Protein AF-A0AA35SK92-F1 (afdb_monomer_lite)

Radius of gyration: 24.0 Å; chains: 1; bounding box: 38×51×82 Å

Secondary structure (DSSP, 8-state):
-HHHHHHHHHHHHHTT-----EEEEEEEEE-SSPPPPPPPPP----PPSSSPPTT-----PPPHHHHHTT--HHHHHHTS--S-EEEEEE-TTS-EEEEEEEEEEEEEETTTEEEEEEEEE---------PPPPPS---PPPPP-

Sequence (145 aa):
MPSHLHEALIKRTQGERLAGHISRDSTAIEGRERPTPKAPQPAKPKRRRGRPRKGEERPTEPRRLERQRNMTLPEMLADLPYACDIGVKRDAKGYQTSWSGYKLHIDAADGAIPVSCLLTLGVAARQPSRHPAGDPDGGASPQPV

Foldseek 3Di:
DVVVVVVVVCCVPPVPPDFPDKDKDKDDDFDPDDADDDDDDPDDDDDDPDDDDVVDDDPDDDDPVRVVVPDDPVVVLVPFAATWHKAWDADPVRDIDIHTGWMWMWIATPPRHTDDIDIGYRDHPPPPPPDPPDDPDPDDDDDDD

Organism: Geodia barretti (NCBI:txid519541)

Structure (mmCIF, N/CA/C/O backbone):
data_AF-A0AA35SK92-F1
#
_entry.id   AF-A0AA35SK92-F1
#
loop_
_atom_site.group_PDB
_atom_site.id
_atom_site.type_symbol
_atom_site.label_atom_id
_atom_site.label_alt_id
_atom_site.label_comp_id
_atom_site.label_asym_id
_atom_site.label_entity_id
_atom_site.label_seq_id
_atom_site.pdbx_PDB_ins_code
_atom_site.Cartn_x
_atom_site.Cartn_y
_atom_site.Cartn_z
_atom_site.occupancy
_atom_site.B_iso_or_equiv
_atom_site.auth_seq_id
_atom_site.auth_comp_id
_atom_site.auth_asym_id
_atom_site.auth_atom_id
_atom_site.pdbx_PDB_model_num
ATOM 1 N N . MET A 1 1 ? -3.618 -6.233 -30.122 1.00 70.38 1 MET A N 1
ATOM 2 C CA . MET A 1 1 ? -2.363 -5.969 -30.866 1.00 70.38 1 MET A CA 1
ATOM 3 C C . MET A 1 1 ? -1.348 -5.154 -30.055 1.00 70.38 1 MET A C 1
ATOM 5 O O . MET A 1 1 ? -0.218 -5.615 -29.978 1.00 70.38 1 MET A O 1
ATOM 9 N N . PRO A 1 2 ? -1.696 -4.037 -29.378 1.00 85.44 2 PRO A N 1
ATOM 10 C CA . PRO A 1 2 ? -0.722 -3.290 -28.560 1.00 85.44 2 PRO A CA 1
ATOM 11 C C . PRO A 1 2 ? -0.198 -4.063 -27.337 1.00 85.44 2 PRO A C 1
ATOM 13 O O . PRO A 1 2 ? 0.985 -3.995 -27.019 1.00 85.44 2 PRO A O 1
ATOM 16 N N . SER A 1 3 ? -1.063 -4.848 -26.688 1.00 87.12 3 SER A N 1
ATOM 17 C CA . SER A 1 3 ? -0.732 -5.656 -25.506 1.00 87.12 3 SER A CA 1
ATOM 18 C C . SER A 1 3 ? 0.339 -6.719 -25.777 1.00 87.12 3 SER A C 1
ATOM 20 O O . SER A 1 3 ? 1.294 -6.827 -25.017 1.00 87.12 3 SER A O 1
ATOM 22 N N . HIS A 1 4 ? 0.235 -7.459 -26.886 1.00 91.94 4 HIS A N 1
ATOM 23 C CA . HIS A 1 4 ? 1.211 -8.499 -27.239 1.00 91.94 4 HIS A CA 1
ATOM 24 C C . HIS A 1 4 ? 2.583 -7.920 -27.615 1.00 91.94 4 HIS A C 1
ATOM 26 O O . HIS A 1 4 ? 3.608 -8.509 -27.286 1.00 91.94 4 HIS A O 1
ATOM 32 N N . LEU A 1 5 ? 2.620 -6.755 -28.277 1.00 94.19 5 LEU A N 1
ATOM 33 C CA . LEU A 1 5 ? 3.878 -6.071 -28.594 1.00 94.19 5 LEU A CA 1
ATOM 34 C C . LEU A 1 5 ? 4.564 -5.561 -27.322 1.00 94.19 5 LEU A C 1
ATOM 36 O O . LEU A 1 5 ? 5.773 -5.719 -27.174 1.00 94.19 5 LEU A O 1
ATOM 40 N N . HIS A 1 6 ? 3.789 -4.998 -26.392 1.00 91.50 6 HIS A N 1
ATOM 41 C CA . HIS A 1 6 ? 4.285 -4.584 -25.082 1.00 91.50 6 HIS A CA 1
ATOM 42 C C . HIS A 1 6 ? 4.870 -5.766 -24.297 1.00 91.50 6 HIS A C 1
ATOM 44 O O . HIS A 1 6 ? 6.000 -5.689 -23.821 1.00 91.50 6 HIS A O 1
ATOM 50 N N . GLU A 1 7 ? 4.147 -6.886 -24.232 1.00 92.81 7 GLU A N 1
ATOM 51 C CA . GLU A 1 7 ? 4.614 -8.103 -23.568 1.00 92.81 7 GLU A CA 1
ATOM 52 C C . GLU A 1 7 ? 5.904 -8.648 -24.201 1.00 92.81 7 GLU A C 1
ATOM 54 O O . GLU A 1 7 ? 6.862 -8.953 -23.489 1.00 92.81 7 GLU A O 1
ATOM 59 N N . ALA A 1 8 ? 5.966 -8.732 -25.535 1.00 94.62 8 ALA A N 1
ATOM 60 C CA . ALA A 1 8 ? 7.155 -9.190 -26.250 1.00 94.62 8 ALA A CA 1
ATOM 61 C C . ALA A 1 8 ? 8.365 -8.275 -26.003 1.00 94.62 8 ALA A C 1
ATOM 63 O O . ALA A 1 8 ? 9.482 -8.759 -25.815 1.00 94.62 8 ALA A O 1
ATOM 64 N N . LEU A 1 9 ? 8.149 -6.957 -25.960 1.00 92.81 9 LEU A N 1
ATOM 65 C CA . LEU A 1 9 ? 9.192 -5.976 -25.671 1.00 92.81 9 LEU A CA 1
ATOM 66 C C . LEU A 1 9 ? 9.702 -6.101 -24.231 1.00 92.81 9 LEU A C 1
ATOM 68 O O . LEU A 1 9 ? 10.917 -6.084 -24.021 1.00 92.81 9 LEU A O 1
ATOM 72 N N . ILE A 1 10 ? 8.810 -6.286 -23.253 1.00 90.88 10 ILE A N 1
ATOM 73 C CA . ILE A 1 10 ? 9.202 -6.544 -21.861 1.00 90.88 10 ILE A CA 1
ATOM 74 C C . ILE A 1 10 ? 10.012 -7.835 -21.777 1.00 90.88 10 ILE A C 1
ATOM 76 O O . ILE A 1 10 ? 11.125 -7.809 -21.262 1.00 90.88 10 ILE A O 1
ATOM 80 N N . LYS A 1 11 ? 9.512 -8.946 -22.329 1.00 92.69 11 LYS A N 1
ATOM 81 C CA . LYS A 1 11 ? 10.215 -10.239 -22.298 1.00 92.69 11 LYS A CA 1
ATOM 82 C C . LYS A 1 11 ? 11.608 -10.142 -22.918 1.00 92.69 11 LYS A C 1
ATOM 84 O O . LYS A 1 11 ? 12.571 -10.613 -22.322 1.00 92.69 11 LYS A O 1
ATOM 89 N N . ARG A 1 12 ? 11.732 -9.477 -24.072 1.00 94.06 12 ARG A N 1
ATOM 90 C CA . ARG A 1 12 ? 13.012 -9.297 -24.771 1.00 94.06 12 ARG A CA 1
ATOM 91 C C . ARG A 1 12 ? 14.003 -8.421 -24.003 1.00 94.06 12 ARG A C 1
ATOM 93 O O . ARG A 1 12 ? 15.197 -8.673 -24.077 1.00 94.06 12 ARG A O 1
ATOM 100 N N . THR A 1 13 ? 13.535 -7.366 -23.336 1.00 90.69 13 THR A N 1
ATOM 101 C CA . THR A 1 13 ? 14.425 -6.363 -22.716 1.00 90.69 13 THR A CA 1
ATOM 102 C C . THR A 1 13 ? 14.677 -6.593 -21.230 1.00 90.69 13 THR A C 1
ATOM 104 O O . THR A 1 13 ? 15.711 -6.165 -20.725 1.00 90.69 13 THR A O 1
ATOM 107 N N . GLN A 1 14 ? 13.755 -7.257 -20.531 1.00 90.50 14 GLN A N 1
ATOM 108 C CA . GLN A 1 14 ? 13.804 -7.465 -19.081 1.00 90.50 14 GLN A CA 1
ATOM 109 C C . GLN A 1 14 ? 13.948 -8.939 -18.680 1.00 90.50 14 GLN A C 1
ATOM 111 O O . GLN A 1 14 ? 14.227 -9.204 -17.519 1.00 90.50 14 GLN A O 1
ATOM 116 N N . GLY A 1 15 ? 13.778 -9.900 -19.599 1.00 89.50 15 GLY A N 1
ATOM 117 C CA . GLY A 1 15 ? 13.728 -11.330 -19.263 1.00 89.50 15 GLY A CA 1
ATOM 118 C C . GLY A 1 15 ? 14.979 -11.879 -18.567 1.00 89.50 15 GLY A C 1
ATOM 119 O O . GLY A 1 15 ? 14.854 -12.686 -17.653 1.00 89.50 15 GLY A O 1
ATOM 120 N N . GLU A 1 16 ? 16.169 -11.416 -18.956 1.00 91.94 16 GLU A N 1
ATOM 121 C CA . GLU A 1 16 ? 17.449 -11.812 -18.337 1.00 91.94 16 GLU A CA 1
ATOM 122 C C . GLU A 1 16 ? 17.981 -10.773 -17.339 1.00 91.94 16 GLU A C 1
ATOM 124 O O . GLU A 1 16 ? 19.012 -10.975 -16.696 1.00 91.94 16 GLU A O 1
ATOM 129 N N . ARG A 1 17 ? 17.298 -9.632 -17.209 1.00 89.56 17 ARG A N 1
ATOM 130 C CA . ARG A 1 17 ? 17.759 -8.527 -16.375 1.00 89.56 17 ARG A CA 1
ATOM 131 C C . ARG A 1 17 ? 17.266 -8.715 -14.947 1.00 89.56 17 ARG A C 1
ATOM 133 O O . ARG A 1 17 ? 16.070 -8.810 -14.691 1.00 89.56 17 ARG A O 1
ATOM 140 N N . LEU A 1 18 ? 18.195 -8.684 -13.999 1.00 90.75 18 LEU A N 1
ATOM 141 C CA . LEU A 1 18 ? 17.856 -8.645 -12.583 1.00 90.75 18 LEU A CA 1
ATOM 142 C C . LEU A 1 18 ? 17.353 -7.245 -12.196 1.00 90.75 18 LEU A C 1
ATOM 144 O O . LEU A 1 18 ? 18.009 -6.246 -12.498 1.00 90.75 18 LEU A O 1
ATOM 148 N N . ALA A 1 19 ? 16.222 -7.182 -11.491 1.00 88.88 19 ALA A N 1
ATOM 149 C CA . ALA A 1 19 ? 15.798 -5.976 -10.786 1.00 88.88 19 ALA A CA 1
ATOM 150 C C . ALA A 1 19 ? 16.599 -5.858 -9.481 1.00 88.88 19 ALA A C 1
ATOM 152 O O . ALA A 1 19 ? 16.419 -6.656 -8.561 1.00 88.88 19 ALA A O 1
ATOM 153 N N . GLY A 1 20 ? 17.509 -4.889 -9.417 1.00 92.00 20 GLY A N 1
ATOM 154 C CA . GLY A 1 20 ? 18.364 -4.636 -8.260 1.00 92.00 20 GLY A CA 1
ATOM 155 C C . GLY A 1 20 ? 17.666 -3.830 -7.167 1.00 92.00 20 GLY A C 1
ATOM 156 O O . GLY A 1 20 ? 17.940 -4.043 -5.987 1.00 92.00 20 GLY A O 1
ATOM 157 N N . HIS A 1 21 ? 16.739 -2.941 -7.539 1.00 94.19 21 HIS A N 1
ATOM 158 C CA . HIS A 1 21 ? 16.026 -2.091 -6.585 1.00 94.19 21 HIS A CA 1
ATOM 159 C C . HIS A 1 21 ? 14.525 -2.061 -6.840 1.00 94.19 21 HIS A C 1
ATOM 161 O O . HIS A 1 21 ? 14.065 -2.053 -7.980 1.00 94.19 21 HIS A O 1
ATOM 167 N N . ILE A 1 22 ? 13.773 -1.969 -5.742 1.00 94.44 22 ILE A N 1
ATOM 168 C CA . ILE A 1 22 ? 12.349 -1.646 -5.746 1.00 94.44 22 ILE A CA 1
ATOM 169 C C . ILE A 1 22 ? 12.164 -0.367 -4.937 1.00 94.44 22 ILE A C 1
ATOM 171 O O . ILE A 1 22 ? 12.365 -0.354 -3.720 1.00 94.44 22 ILE A O 1
ATOM 175 N N . SER A 1 23 ? 11.778 0.706 -5.620 1.00 94.50 23 SER A N 1
ATOM 176 C CA . SER A 1 23 ? 11.309 1.931 -4.985 1.00 94.50 23 SER A CA 1
ATOM 177 C C . SER A 1 23 ? 9.831 1.772 -4.659 1.00 94.50 23 SER A C 1
ATOM 179 O O . SER A 1 23 ? 9.016 1.556 -5.557 1.00 94.50 23 SER A O 1
ATOM 181 N N . ARG A 1 24 ? 9.497 1.854 -3.372 1.00 95.00 24 ARG A N 1
ATOM 182 C CA . ARG A 1 24 ? 8.125 1.769 -2.877 1.00 95.00 24 ARG A CA 1
ATOM 183 C C . ARG A 1 24 ? 7.685 3.128 -2.383 1.00 95.00 24 ARG A C 1
ATOM 185 O O . ARG A 1 24 ? 8.296 3.671 -1.464 1.00 95.00 24 ARG A O 1
ATOM 192 N N . ASP A 1 25 ? 6.584 3.614 -2.928 1.00 91.94 25 ASP A N 1
ATOM 193 C CA . ASP A 1 25 ? 5.937 4.827 -2.451 1.00 91.94 25 ASP A CA 1
ATOM 194 C C . ASP A 1 25 ? 4.446 4.587 -2.209 1.00 91.94 25 ASP A C 1
ATOM 196 O O . ASP A 1 25 ? 3.862 3.576 -2.615 1.00 91.94 25 ASP A O 1
ATOM 200 N N . SER A 1 26 ? 3.817 5.510 -1.493 1.00 89.88 26 SER A N 1
ATOM 201 C CA . SER A 1 26 ? 2.374 5.523 -1.359 1.00 89.88 26 SER A CA 1
ATOM 202 C C . SER A 1 26 ? 1.833 6.938 -1.330 1.00 89.88 26 SER A C 1
ATOM 204 O O . SER A 1 26 ? 2.320 7.780 -0.576 1.00 89.88 26 SER A O 1
ATOM 206 N N . THR A 1 27 ? 0.764 7.172 -2.080 1.00 89.56 27 THR A N 1
ATOM 207 C CA . THR A 1 27 ? 0.099 8.471 -2.138 1.00 89.56 27 THR A CA 1
ATOM 208 C C . THR A 1 27 ? -1.340 8.381 -1.648 1.00 89.56 27 THR A C 1
ATOM 210 O O . THR A 1 27 ? -2.022 7.368 -1.820 1.00 89.56 27 THR A O 1
ATOM 213 N N . ALA A 1 28 ? -1.789 9.443 -0.983 1.00 91.12 28 ALA A N 1
ATOM 214 C CA . ALA A 1 28 ? -3.176 9.601 -0.579 1.00 91.12 28 ALA A CA 1
ATOM 215 C C . ALA A 1 28 ? -4.016 9.992 -1.799 1.00 91.12 28 ALA A C 1
ATOM 217 O O . ALA A 1 28 ? -3.633 10.883 -2.553 1.00 91.12 28 ALA A O 1
ATOM 218 N N . ILE A 1 29 ? -5.165 9.343 -1.969 1.00 90.56 29 ILE A N 1
ATOM 219 C CA . ILE A 1 29 ? -6.143 9.688 -3.000 1.00 90.56 29 ILE A CA 1
ATOM 220 C C . ILE A 1 29 ? -7.430 10.087 -2.296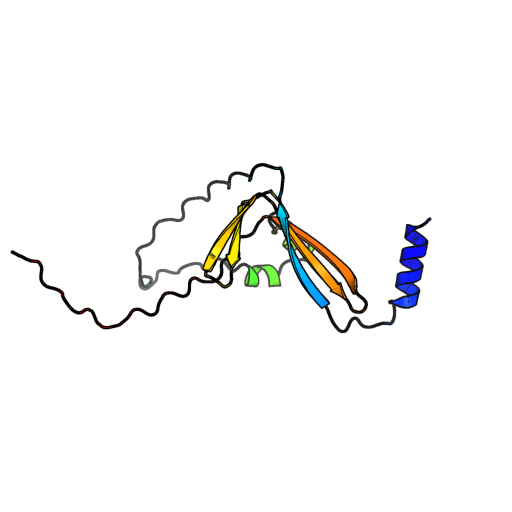 1.00 90.56 29 ILE A C 1
ATOM 222 O O . ILE A 1 29 ? -7.987 9.302 -1.526 1.00 90.56 29 ILE A O 1
ATOM 226 N N . GLU A 1 30 ? -7.904 11.298 -2.564 1.00 90.44 30 GLU A N 1
ATOM 227 C CA . GLU A 1 30 ? -9.203 11.747 -2.078 1.00 90.44 30 GLU A CA 1
ATOM 228 C C . GLU A 1 30 ? -10.319 11.023 -2.833 1.00 90.44 30 GLU A C 1
ATOM 230 O O . GLU A 1 30 ? -10.435 11.092 -4.058 1.00 90.44 30 GLU A O 1
ATOM 235 N N . GLY A 1 31 ? -11.129 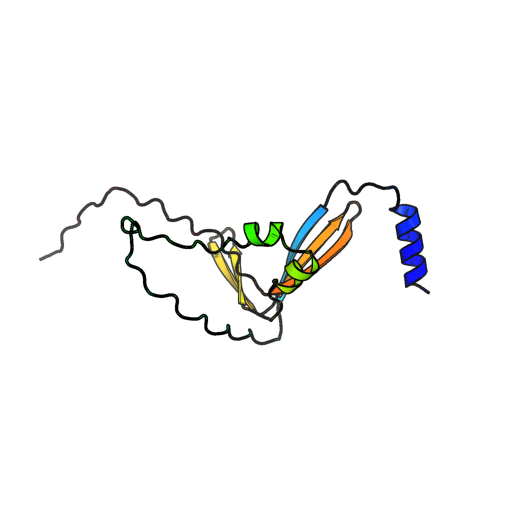10.287 -2.081 1.00 88.31 31 GLY A N 1
ATOM 236 C CA . GLY A 1 31 ? -12.311 9.609 -2.580 1.00 88.31 31 GLY A CA 1
ATOM 237 C C . GLY A 1 31 ? -13.522 10.528 -2.480 1.00 88.31 31 GLY A C 1
ATOM 238 O O . GLY A 1 31 ? -13.716 11.218 -1.482 1.00 88.31 31 GLY A O 1
ATOM 239 N N . ARG A 1 32 ? -14.382 10.497 -3.502 1.00 89.31 32 ARG A N 1
ATOM 240 C CA . ARG A 1 32 ? -15.699 11.165 -3.464 1.00 89.31 32 ARG A CA 1
ATOM 241 C C . ARG A 1 32 ? -16.748 10.358 -2.696 1.00 89.31 32 ARG A C 1
ATOM 243 O O . ARG A 1 32 ? -17.837 10.850 -2.415 1.00 89.31 32 ARG A O 1
ATOM 250 N N . GLU A 1 33 ? -16.430 9.106 -2.398 1.00 88.31 33 GLU A N 1
ATOM 251 C CA . GLU A 1 33 ? -17.285 8.187 -1.665 1.00 88.31 33 GLU A CA 1
ATOM 252 C C . GLU A 1 33 ? -17.309 8.523 -0.176 1.00 88.31 33 GLU A C 1
ATOM 254 O O . GLU A 1 33 ? -16.316 8.976 0.401 1.00 88.31 33 GLU A O 1
ATOM 259 N N . ARG A 1 34 ? -18.447 8.251 0.464 1.00 86.31 34 ARG A N 1
ATOM 260 C CA . ARG A 1 34 ? -18.559 8.374 1.917 1.00 86.31 34 ARG A CA 1
ATOM 261 C C . ARG A 1 34 ? -17.778 7.238 2.592 1.00 86.31 34 ARG A C 1
ATOM 263 O O . ARG A 1 34 ? -17.903 6.097 2.145 1.00 86.31 34 A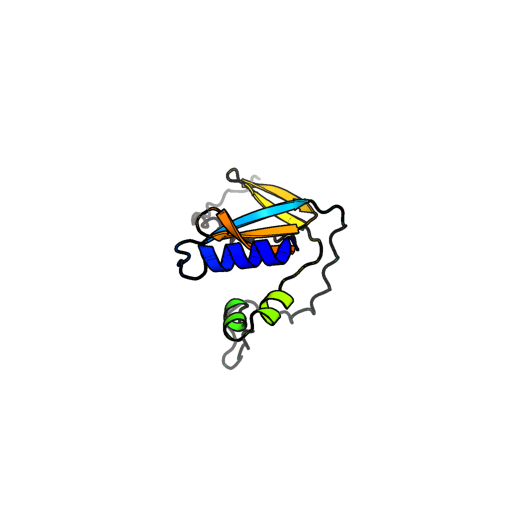RG A O 1
ATOM 270 N N . PRO A 1 35 ? -17.037 7.516 3.680 1.00 85.81 35 PRO A N 1
ATOM 271 C CA . PRO A 1 35 ? -16.386 6.478 4.465 1.00 85.81 35 PRO A CA 1
ATOM 272 C C . PRO A 1 35 ? -17.377 5.406 4.913 1.00 85.81 35 PRO A C 1
ATOM 274 O O . PRO A 1 35 ? -18.472 5.718 5.392 1.00 85.81 35 PRO A O 1
ATOM 277 N N . THR A 1 36 ? -16.986 4.142 4.773 1.00 82.38 36 THR A N 1
ATOM 278 C CA . THR A 1 36 ? -17.846 3.019 5.153 1.00 82.38 36 THR A CA 1
ATOM 279 C C . THR A 1 36 ? -17.874 2.874 6.679 1.00 82.38 36 THR A C 1
ATOM 281 O O . THR A 1 36 ? -16.811 2.832 7.308 1.00 82.38 36 THR A O 1
ATOM 284 N N . PRO A 1 37 ? -19.060 2.768 7.310 1.00 77.25 37 PRO A N 1
ATOM 285 C CA . PRO A 1 37 ? -19.158 2.511 8.741 1.00 77.25 37 PRO A CA 1
ATOM 286 C C . PRO A 1 37 ? -18.455 1.202 9.107 1.00 77.25 37 PRO A C 1
ATOM 288 O O . PRO A 1 37 ? -18.675 0.163 8.486 1.00 77.25 37 PRO A O 1
ATOM 291 N N . LYS A 1 38 ? -17.614 1.237 10.142 1.00 76.62 38 LYS A N 1
ATOM 292 C CA . LYS A 1 38 ? -16.930 0.034 10.627 1.00 76.62 38 LYS A CA 1
ATOM 293 C C . LYS A 1 38 ? -17.940 -0.882 11.305 1.00 76.62 38 LYS A C 1
ATOM 295 O O . LYS A 1 38 ? -18.694 -0.436 12.168 1.00 76.62 38 LYS A O 1
ATOM 300 N N . ALA A 1 39 ? -17.924 -2.162 10.932 1.00 75.12 39 ALA A N 1
ATOM 301 C CA . ALA A 1 39 ? -18.752 -3.165 11.583 1.00 75.12 39 ALA A CA 1
ATOM 302 C C . ALA A 1 39 ? -18.448 -3.196 13.097 1.00 75.12 39 ALA A C 1
ATOM 304 O O . ALA A 1 39 ? -17.271 -3.129 13.481 1.00 75.12 39 ALA A O 1
ATOM 305 N N . PRO A 1 40 ? -19.473 -3.299 13.963 1.00 74.00 40 PRO A N 1
ATOM 306 C CA . PRO A 1 40 ? -19.270 -3.426 15.398 1.00 74.00 40 PRO A CA 1
ATOM 307 C C . PRO A 1 40 ? -18.406 -4.653 15.691 1.00 74.00 40 PRO A C 1
ATOM 309 O O . PRO A 1 40 ? -18.769 -5.776 15.343 1.00 74.00 40 PRO A O 1
ATOM 312 N N . GLN A 1 41 ? -17.250 -4.450 16.323 1.00 74.06 41 GLN A N 1
ATOM 313 C CA . GLN A 1 41 ? -16.457 -5.580 16.792 1.00 74.06 41 GLN A CA 1
ATOM 314 C C . GLN A 1 41 ? -17.115 -6.173 18.043 1.00 74.06 41 GLN A C 1
ATOM 316 O O . GLN A 1 41 ? -17.540 -5.410 18.919 1.00 74.06 41 GLN A O 1
ATOM 321 N N . PRO A 1 42 ? -17.184 -7.511 18.163 1.00 75.44 42 PRO A N 1
ATOM 322 C CA . PRO A 1 42 ? -17.710 -8.149 19.358 1.00 75.44 42 PRO A CA 1
ATOM 323 C C . PRO A 1 42 ? -16.915 -7.686 20.582 1.00 75.44 42 PRO A C 1
ATOM 325 O O . PRO A 1 42 ? -15.680 -7.654 20.577 1.00 75.44 42 PRO A O 1
ATOM 328 N N . ALA A 1 43 ? -17.637 -7.293 21.633 1.00 73.81 43 ALA A N 1
ATOM 329 C CA . ALA A 1 43 ? -17.033 -6.780 22.850 1.00 73.81 43 ALA A CA 1
ATOM 330 C C . ALA A 1 43 ? -16.156 -7.865 23.489 1.00 73.81 43 ALA A C 1
ATOM 332 O O . ALA A 1 43 ? -16.656 -8.864 24.007 1.00 73.81 43 ALA A O 1
ATOM 333 N N . LYS A 1 44 ? -14.832 -7.668 23.465 1.00 75.62 44 LYS A N 1
ATOM 334 C CA . LYS A 1 44 ? -13.913 -8.553 24.185 1.00 75.62 44 LYS A CA 1
ATOM 335 C C . LYS A 1 44 ? -14.204 -8.436 25.693 1.00 75.62 44 LYS A C 1
ATOM 337 O O . LYS A 1 44 ? -14.380 -7.317 26.187 1.00 75.62 44 LYS A O 1
ATOM 342 N N . PRO A 1 45 ? -14.254 -9.552 26.442 1.00 77.56 45 PRO A N 1
ATOM 343 C CA . PRO A 1 45 ? -14.564 -9.523 27.867 1.00 77.56 45 PRO A CA 1
ATOM 344 C C . PRO A 1 45 ? -13.567 -8.632 28.621 1.00 77.56 45 PRO A C 1
ATOM 346 O O . PRO A 1 45 ? -12.350 -8.748 28.442 1.00 77.56 45 PRO A O 1
ATOM 349 N N . LYS A 1 46 ? -14.079 -7.727 29.468 1.00 72.56 46 LYS A N 1
ATOM 350 C CA . LYS A 1 46 ? -13.252 -6.824 30.282 1.00 72.56 46 LYS A CA 1
ATOM 351 C C . LYS A 1 46 ? -12.433 -7.647 31.277 1.00 72.56 46 LYS A C 1
ATOM 353 O O . LYS A 1 46 ? -12.962 -8.180 32.248 1.00 72.56 46 LYS A O 1
ATOM 358 N N . ARG A 1 47 ? -11.126 -7.743 31.036 1.00 72.06 47 ARG A N 1
ATOM 359 C CA . ARG A 1 47 ? -10.176 -8.415 31.931 1.00 72.06 47 ARG A CA 1
ATOM 360 C C . ARG A 1 47 ? -9.629 -7.435 32.964 1.00 72.06 47 ARG A C 1
ATOM 362 O O . ARG A 1 47 ? -9.438 -6.254 32.670 1.00 72.06 47 ARG A O 1
ATOM 369 N N . ARG A 1 48 ? -9.341 -7.929 34.173 1.00 73.38 48 ARG A N 1
ATOM 370 C CA . ARG A 1 48 ? -8.658 -7.131 35.199 1.00 73.38 48 ARG A CA 1
ATOM 371 C C . ARG A 1 48 ? -7.276 -6.712 34.694 1.00 73.38 48 ARG A C 1
ATOM 373 O O . ARG A 1 48 ? -6.527 -7.524 34.152 1.00 73.38 48 ARG A O 1
ATOM 380 N N . ARG A 1 49 ? -6.952 -5.432 34.879 1.00 70.00 49 ARG A N 1
ATOM 381 C CA . ARG A 1 49 ? -5.654 -4.858 34.514 1.00 70.00 49 ARG A CA 1
ATOM 382 C C . ARG A 1 49 ? -4.568 -5.498 35.388 1.00 70.00 49 ARG A C 1
ATOM 384 O O . ARG A 1 49 ? -4.730 -5.555 36.602 1.00 70.00 49 ARG A O 1
ATOM 391 N N . GLY A 1 50 ? -3.488 -5.982 34.774 1.00 78.94 50 GLY A N 1
ATOM 392 C CA . GLY A 1 50 ? -2.342 -6.562 35.483 1.00 78.94 50 GLY A CA 1
ATOM 393 C C . GLY A 1 50 ? -1.971 -7.987 35.063 1.00 78.94 50 GLY A C 1
ATOM 394 O O . GLY A 1 50 ? -2.471 -8.539 34.069 1.00 78.94 50 GLY A O 1
ATOM 395 N N . ARG A 1 51 ? -1.036 -8.561 35.829 1.00 76.88 51 ARG A N 1
ATOM 396 C CA . ARG A 1 51 ? -0.486 -9.905 35.620 1.00 76.88 51 ARG A CA 1
ATOM 397 C C . ARG A 1 51 ? -1.607 -10.961 35.667 1.00 76.88 51 ARG A C 1
ATOM 399 O O . ARG A 1 51 ? -2.477 -10.854 36.533 1.00 76.88 51 ARG A O 1
ATOM 406 N N . PRO A 1 52 ? -1.602 -11.962 34.764 1.00 79.25 52 PRO A N 1
ATOM 407 C CA . PRO A 1 52 ? -2.514 -13.100 34.861 1.00 79.25 52 PRO A CA 1
ATOM 408 C C . PRO A 1 52 ? -2.389 -13.792 36.218 1.00 79.25 52 PRO A C 1
ATOM 410 O O . PRO A 1 52 ? -1.299 -13.842 36.800 1.00 79.25 52 PRO A O 1
ATOM 413 N N . ARG A 1 53 ? -3.498 -14.338 36.721 1.00 77.12 53 ARG A N 1
ATOM 414 C CA . ARG A 1 53 ? -3.446 -15.190 37.915 1.00 77.12 53 ARG A CA 1
ATOM 415 C C . ARG A 1 53 ? -2.662 -16.471 37.602 1.00 77.12 53 ARG A C 1
ATOM 417 O O . ARG A 1 53 ? -2.567 -16.891 36.452 1.00 77.12 53 ARG A O 1
ATOM 424 N N . LYS A 1 54 ? -2.079 -17.101 38.625 1.00 70.75 54 LYS A N 1
ATOM 425 C CA . LYS A 1 54 ? -1.379 -18.388 38.470 1.00 70.75 54 LYS A CA 1
ATOM 426 C C . LYS A 1 54 ? -2.375 -19.425 37.924 1.00 70.75 54 LYS A C 1
ATOM 428 O O . LYS A 1 54 ? -3.409 -19.636 38.548 1.00 70.75 54 LYS A O 1
ATOM 433 N N . GLY A 1 55 ? -2.080 -20.012 36.763 1.00 75.75 55 GLY A N 1
ATOM 434 C CA . GLY A 1 55 ? -2.972 -20.945 36.054 1.00 75.75 55 GLY A CA 1
ATOM 435 C C . GLY A 1 55 ? -3.941 -20.302 35.049 1.00 75.75 55 GLY A C 1
ATOM 436 O O . GLY A 1 55 ? -4.650 -21.023 34.360 1.00 75.75 55 GLY A O 1
ATOM 437 N N . GLU A 1 56 ? -3.974 -18.971 34.924 1.00 78.06 56 GLU A N 1
ATOM 438 C CA . GLU A 1 56 ? -4.747 -18.286 33.880 1.00 78.06 56 GLU A CA 1
ATOM 439 C C . GLU A 1 56 ? -3.930 -18.249 32.582 1.00 78.06 56 GLU A C 1
ATOM 441 O O . GLU A 1 56 ? -3.097 -17.361 32.376 1.00 78.06 56 GLU A O 1
ATOM 446 N N . GLU A 1 57 ? -4.156 -19.222 31.702 1.00 72.06 57 GLU A N 1
ATOM 447 C CA . GLU A 1 57 ? -3.583 -19.200 30.361 1.00 72.06 57 GLU A CA 1
ATOM 448 C C . GLU A 1 57 ? -4.313 -18.150 29.512 1.00 72.06 57 GLU A C 1
ATOM 450 O O . GLU A 1 57 ? -5.545 -18.084 29.470 1.00 72.06 57 GLU A O 1
ATOM 455 N N . ARG A 1 58 ? -3.550 -17.264 28.866 1.00 72.69 58 ARG A N 1
ATOM 456 C CA . ARG A 1 58 ? -4.087 -16.235 27.971 1.00 72.69 58 ARG A CA 1
ATOM 457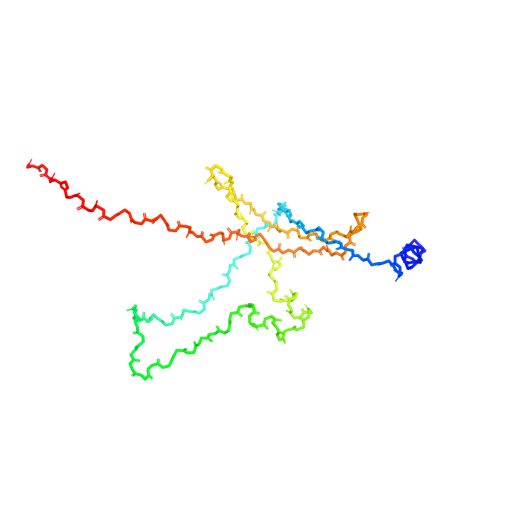 C C . ARG A 1 58 ? -3.760 -16.645 26.538 1.00 72.69 58 ARG A C 1
ATOM 459 O O . ARG A 1 58 ? -2.630 -16.396 26.113 1.00 72.69 58 ARG A O 1
ATOM 466 N N . PRO A 1 59 ? -4.723 -17.206 25.782 1.00 71.00 59 PRO A N 1
ATOM 467 C CA . PRO A 1 59 ? -4.532 -17.445 24.362 1.00 71.00 59 PRO A CA 1
ATOM 468 C C . PRO A 1 59 ? -4.209 -16.109 23.700 1.00 71.00 59 PRO A C 1
ATOM 470 O O . PRO A 1 59 ? -4.996 -15.159 23.771 1.00 71.00 59 PRO A O 1
ATOM 473 N N . THR A 1 60 ? -3.007 -16.007 23.145 1.00 77.62 60 THR A N 1
ATOM 474 C CA . THR A 1 60 ? -2.593 -14.834 22.383 1.00 77.62 60 THR A CA 1
ATOM 475 C C . THR A 1 60 ? -2.978 -15.107 20.944 1.00 77.62 60 THR A C 1
ATOM 477 O O . THR A 1 60 ? -2.441 -16.021 20.326 1.00 77.62 60 THR A O 1
ATOM 480 N N . GLU A 1 61 ? -3.945 -14.349 20.428 1.00 82.00 61 GLU A N 1
ATOM 481 C CA . GLU A 1 61 ? -4.240 -14.370 18.996 1.00 82.00 61 GLU A CA 1
ATOM 482 C C . GLU A 1 61 ? -2.944 -14.025 18.238 1.00 82.00 61 GLU A C 1
ATOM 484 O O . GLU A 1 61 ? -2.276 -13.049 18.609 1.00 82.00 61 GLU A O 1
ATOM 489 N N . PRO A 1 62 ? -2.564 -14.806 17.212 1.00 85.88 62 PRO A N 1
ATOM 490 C CA . PRO A 1 62 ? -1.346 -14.548 16.463 1.00 85.88 62 PRO A CA 1
ATOM 491 C C . PRO A 1 62 ? -1.403 -13.152 15.848 1.00 85.88 62 PRO A C 1
ATOM 493 O O . PRO A 1 62 ? -2.432 -12.708 15.321 1.00 85.88 62 PRO A O 1
ATOM 496 N N . ARG A 1 63 ? -0.280 -12.438 15.906 1.00 88.06 63 ARG A N 1
ATOM 497 C CA . ARG A 1 63 ? -0.171 -11.101 15.315 1.00 88.06 63 ARG A CA 1
ATOM 498 C C . ARG A 1 63 ? -0.351 -11.197 13.802 1.00 88.06 63 ARG A C 1
ATOM 500 O O . ARG A 1 63 ? -0.065 -12.222 13.189 1.00 88.06 63 ARG A O 1
ATOM 507 N N . ARG A 1 64 ? -0.744 -10.092 13.159 1.00 86.12 64 ARG A N 1
ATOM 508 C CA . ARG A 1 64 ? -0.916 -10.060 11.694 1.00 86.12 64 ARG A CA 1
ATOM 509 C C . ARG A 1 64 ? 0.330 -10.552 10.942 1.00 86.12 64 ARG A C 1
ATOM 511 O O . ARG A 1 64 ? 0.191 -11.351 10.028 1.00 86.12 64 ARG A O 1
ATOM 518 N N . LEU A 1 65 ? 1.529 -10.144 11.371 1.00 89.06 65 LEU A N 1
ATOM 519 C CA . LEU A 1 65 ? 2.799 -10.584 10.770 1.00 89.06 65 LEU A CA 1
ATOM 520 C C . LEU A 1 65 ? 3.054 -12.092 10.931 1.00 89.06 65 LEU A C 1
ATOM 522 O O . LEU A 1 65 ? 3.638 -12.713 10.051 1.00 89.06 65 LEU A O 1
ATOM 526 N N . GLU A 1 66 ? 2.618 -12.687 12.041 1.00 90.44 66 GLU A N 1
ATOM 527 C CA . GLU A 1 66 ? 2.757 -14.127 12.289 1.00 90.44 66 GLU A CA 1
ATOM 528 C C . GLU A 1 66 ? 1.781 -14.922 11.417 1.00 90.44 66 GLU A C 1
ATOM 530 O O . GLU A 1 66 ? 2.167 -15.934 10.841 1.00 90.44 66 GLU A O 1
ATOM 535 N N . ARG A 1 67 ? 0.545 -14.424 11.250 1.00 91.69 67 ARG A N 1
ATOM 536 C CA . ARG A 1 67 ? -0.435 -14.996 10.313 1.00 91.69 67 ARG A CA 1
ATOM 537 C C . ARG A 1 67 ? 0.072 -14.962 8.871 1.00 91.69 67 ARG A C 1
ATOM 539 O O . ARG A 1 67 ? 0.024 -15.981 8.194 1.00 91.69 67 ARG A O 1
ATOM 546 N N . GLN A 1 68 ? 0.596 -13.817 8.428 1.00 92.62 68 GLN A N 1
ATOM 547 C CA . GLN A 1 68 ? 1.044 -13.598 7.046 1.00 92.62 68 GLN A CA 1
ATOM 548 C C . GLN A 1 68 ? 2.126 -14.581 6.585 1.00 92.62 68 GLN A C 1
ATOM 550 O O . GLN A 1 68 ? 2.171 -14.909 5.407 1.00 92.62 68 GLN A O 1
ATOM 555 N N . ARG A 1 69 ? 2.960 -15.101 7.498 1.00 93.69 69 ARG A N 1
ATOM 556 C CA . ARG A 1 69 ? 3.989 -16.104 7.166 1.00 93.69 69 ARG A CA 1
ATOM 557 C C . ARG A 1 69 ? 3.424 -17.396 6.577 1.00 93.69 69 ARG A C 1
ATOM 559 O O . ARG A 1 69 ? 4.124 -18.051 5.816 1.00 93.69 69 ARG A O 1
ATOM 566 N N . ASN A 1 70 ? 2.194 -17.751 6.942 1.00 94.12 70 ASN A N 1
ATOM 567 C CA . ASN A 1 70 ? 1.531 -18.978 6.503 1.00 94.12 70 ASN A CA 1
ATOM 568 C C . ASN A 1 70 ? 0.412 -18.709 5.484 1.00 94.12 70 ASN A C 1
ATOM 570 O O . ASN A 1 70 ? -0.330 -19.626 5.150 1.00 94.12 70 ASN A O 1
ATOM 574 N N . MET A 1 71 ? 0.252 -17.461 5.033 1.00 94.62 71 MET A N 1
ATOM 575 C CA . MET A 1 71 ? -0.773 -17.077 4.065 1.00 94.62 71 MET A CA 1
ATOM 576 C C . MET A 1 71 ? -0.195 -17.052 2.655 1.00 94.62 71 MET A C 1
ATOM 578 O O . MET A 1 71 ? 0.953 -16.665 2.431 1.00 94.62 71 MET A O 1
ATOM 582 N N . THR A 1 72 ? -1.027 -17.401 1.685 1.00 96.12 72 THR A N 1
ATOM 583 C CA . THR A 1 72 ? -0.734 -17.185 0.270 1.00 96.12 72 THR A CA 1
ATOM 584 C C . THR A 1 72 ? -0.893 -15.705 -0.095 1.00 96.12 72 THR A C 1
ATOM 586 O O . THR A 1 72 ? -1.568 -14.936 0.595 1.00 96.12 72 THR A O 1
ATOM 589 N N . LEU A 1 73 ? -0.287 -15.274 -1.206 1.00 91.00 73 LEU A N 1
ATOM 590 C CA . LEU A 1 73 ? -0.435 -13.896 -1.687 1.00 91.00 73 LEU A CA 1
ATOM 591 C C . LEU A 1 73 ? -1.907 -13.494 -1.923 1.00 91.00 73 LEU A C 1
ATOM 593 O O . LEU A 1 73 ? -2.288 -12.428 -1.438 1.00 91.00 73 LEU A O 1
ATOM 597 N N . PRO A 1 74 ? -2.758 -14.305 -2.586 1.00 93.38 74 PRO A N 1
ATOM 598 C CA . PRO A 1 74 ? -4.170 -13.963 -2.762 1.00 93.38 74 PRO A CA 1
ATOM 599 C C . PRO A 1 74 ? -4.916 -13.773 -1.438 1.00 93.38 74 PRO A C 1
ATOM 601 O O . PRO A 1 74 ? -5.693 -12.833 -1.304 1.00 93.38 74 PRO A O 1
ATOM 604 N N . GLU A 1 75 ? -4.642 -14.610 -0.435 1.00 93.75 75 GLU A N 1
ATOM 605 C CA . GLU A 1 75 ? -5.236 -14.469 0.900 1.00 93.75 75 GLU A CA 1
ATOM 606 C C . GLU A 1 75 ? -4.760 -13.193 1.600 1.00 93.75 75 GLU A C 1
ATOM 608 O O . GLU A 1 75 ? -5.551 -12.506 2.243 1.00 93.75 75 GLU A O 1
ATOM 613 N N . MET A 1 76 ? -3.474 -12.848 1.470 1.00 91.94 76 MET A N 1
ATOM 614 C CA . MET A 1 76 ? -2.930 -11.608 2.031 1.00 91.94 76 MET A CA 1
ATOM 615 C C . MET A 1 76 ? -3.559 -10.372 1.395 1.00 91.94 76 MET A C 1
ATOM 617 O O . MET A 1 76 ? -3.831 -9.403 2.103 1.00 91.94 76 MET A O 1
ATOM 621 N N . LEU A 1 77 ? -3.797 -10.412 0.082 1.00 89.88 77 LEU A N 1
ATOM 622 C CA . LEU A 1 77 ? -4.493 -9.348 -0.633 1.00 89.88 77 LEU A CA 1
ATOM 623 C C . LEU A 1 77 ? -5.955 -9.263 -0.182 1.00 89.88 77 LEU A C 1
ATOM 625 O O . LEU A 1 77 ? -6.405 -8.184 0.176 1.00 89.88 77 LEU A O 1
ATOM 629 N N . ALA A 1 78 ? -6.669 -10.384 -0.082 1.00 89.69 78 ALA A N 1
ATOM 630 C CA . ALA A 1 78 ? -8.058 -10.402 0.383 1.00 89.69 78 ALA A CA 1
ATOM 631 C C . ALA A 1 78 ? -8.235 -9.930 1.845 1.00 89.69 78 ALA A C 1
ATOM 633 O O . ALA A 1 78 ? -9.280 -9.382 2.189 1.00 89.69 78 ALA A O 1
ATOM 634 N N . ASP A 1 79 ? -7.225 -10.111 2.706 1.00 88.50 79 ASP A N 1
ATOM 635 C CA . ASP A 1 79 ? -7.200 -9.597 4.091 1.00 88.50 79 ASP A CA 1
ATOM 636 C C . ASP A 1 79 ? -6.938 -8.076 4.150 1.00 88.50 79 ASP A C 1
ATOM 638 O O . ASP A 1 79 ? -7.088 -7.465 5.213 1.00 88.50 79 ASP A O 1
ATOM 642 N N . LEU A 1 80 ? -6.526 -7.434 3.047 1.00 87.00 80 LEU A N 1
ATOM 643 C CA . LEU A 1 80 ? -6.394 -5.979 2.996 1.00 87.00 80 LEU A CA 1
ATOM 644 C C . LEU A 1 80 ? -7.766 -5.311 2.866 1.00 87.00 80 LEU A C 1
ATOM 646 O O . LEU A 1 80 ? -8.648 -5.796 2.163 1.00 87.00 80 LEU A O 1
ATOM 650 N N . PRO A 1 81 ? -7.962 -4.165 3.526 1.00 85.25 81 PRO A N 1
ATOM 651 C CA . PRO A 1 81 ? -9.254 -3.514 3.493 1.00 85.25 81 PRO A CA 1
ATOM 652 C C . PRO A 1 81 ? -9.322 -2.493 2.336 1.00 85.25 81 PRO A C 1
ATOM 654 O O . PRO A 1 81 ? -8.431 -1.656 2.163 1.00 85.25 81 PRO A O 1
ATOM 657 N N . TYR A 1 82 ? -10.389 -2.589 1.534 1.00 84.38 82 TYR A N 1
ATOM 658 C CA . TYR A 1 82 ? -10.528 -1.898 0.240 1.00 84.38 82 TYR A CA 1
ATOM 659 C C . TYR A 1 82 ? -11.587 -0.788 0.204 1.00 84.38 82 TYR A C 1
ATOM 661 O O . TYR A 1 82 ? -11.592 0.006 -0.729 1.00 84.38 82 TYR A O 1
ATOM 669 N N . ALA A 1 83 ? -12.486 -0.721 1.187 1.00 86.69 83 ALA A N 1
ATOM 670 C CA . ALA A 1 83 ? -13.559 0.273 1.206 1.00 86.69 83 ALA A CA 1
ATOM 671 C C . ALA A 1 83 ? -13.045 1.669 1.598 1.00 86.69 83 ALA A C 1
ATOM 673 O O . ALA A 1 83 ? -12.156 1.772 2.441 1.00 86.69 83 ALA A O 1
ATOM 674 N N . CYS A 1 84 ? -13.633 2.735 1.042 1.00 87.25 84 CYS A N 1
ATOM 675 C CA . CYS A 1 84 ? -13.316 4.118 1.415 1.00 87.25 84 CYS A CA 1
ATOM 676 C C . CYS A 1 84 ? -13.357 4.314 2.947 1.00 87.25 84 CYS A C 1
ATOM 678 O O . CYS A 1 84 ? -14.327 3.923 3.605 1.00 87.25 84 CYS A O 1
ATOM 680 N N . ASP A 1 85 ? -12.312 4.928 3.511 1.00 88.81 85 ASP A N 1
ATOM 681 C CA . ASP A 1 85 ? -12.184 5.229 4.945 1.00 88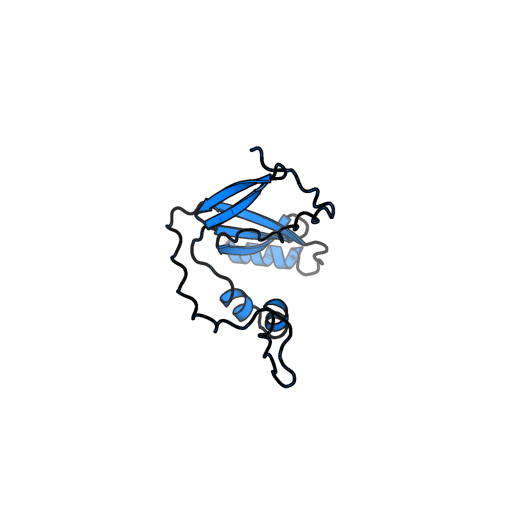.81 85 ASP A CA 1
ATOM 682 C C . ASP A 1 85 ? -11.494 6.594 5.138 1.00 88.81 85 ASP A C 1
ATOM 684 O O . ASP A 1 85 ? -11.053 7.240 4.183 1.00 88.81 85 ASP A O 1
ATOM 688 N N . ILE A 1 86 ? -11.398 7.048 6.384 1.00 87.44 86 ILE A N 1
ATOM 689 C CA . ILE A 1 86 ? -10.734 8.299 6.749 1.00 87.44 86 ILE A CA 1
ATOM 690 C C . ILE A 1 86 ? -9.242 8.044 6.988 1.00 87.44 86 ILE A C 1
ATOM 692 O O . ILE A 1 86 ? -8.841 7.450 7.993 1.00 87.44 86 ILE A O 1
ATOM 696 N N . GLY A 1 87 ? -8.413 8.564 6.085 1.00 85.75 87 GLY A N 1
ATOM 697 C CA . GLY A 1 87 ? -6.970 8.640 6.253 1.00 85.75 87 GLY A CA 1
ATOM 698 C C . GLY A 1 87 ? -6.567 9.792 7.169 1.00 85.75 87 GLY A C 1
ATOM 699 O O . GLY A 1 87 ? -7.181 10.856 7.156 1.00 85.75 87 GLY A O 1
ATOM 700 N N . VAL A 1 88 ? -5.510 9.586 7.961 1.00 87.12 88 VAL A N 1
ATOM 701 C CA . VAL A 1 88 ? -4.895 10.623 8.804 1.00 87.12 88 VAL A CA 1
ATOM 702 C C . VAL A 1 88 ? -3.380 10.588 8.630 1.00 87.12 88 VAL A C 1
ATOM 704 O O . VAL A 1 88 ? -2.756 9.521 8.690 1.00 87.12 88 VAL A O 1
ATOM 707 N N . LYS A 1 89 ? -2.781 11.763 8.437 1.00 84.69 89 LYS A N 1
ATOM 708 C CA . LYS A 1 89 ? -1.334 11.973 8.371 1.00 84.69 89 LYS A CA 1
ATOM 709 C C . LYS A 1 89 ? -0.959 13.096 9.325 1.00 84.69 89 LYS A C 1
ATOM 711 O O . LYS A 1 89 ? -1.600 14.141 9.344 1.00 84.69 89 LYS A O 1
ATOM 716 N N . ARG A 1 90 ? 0.096 12.868 10.103 1.00 90.06 90 ARG A N 1
ATOM 717 C CA . ARG A 1 90 ? 0.736 13.904 10.908 1.00 90.06 90 ARG A CA 1
ATOM 718 C C . ARG A 1 90 ? 1.942 14.441 10.147 1.00 90.06 90 ARG A C 1
ATOM 720 O O . ARG A 1 90 ? 2.738 13.645 9.647 1.00 90.06 90 ARG A O 1
ATOM 727 N N . ASP A 1 91 ? 2.044 15.754 10.010 1.00 86.94 91 ASP A N 1
ATOM 728 C CA . ASP A 1 91 ? 3.188 16.395 9.368 1.00 86.94 91 ASP A CA 1
ATOM 729 C C . ASP A 1 91 ? 4.390 16.513 10.326 1.00 86.94 91 ASP A C 1
ATOM 731 O O . ASP A 1 91 ? 4.308 16.186 11.513 1.00 86.94 91 ASP A O 1
ATOM 735 N N . ALA A 1 92 ? 5.528 16.983 9.807 1.00 89.31 92 ALA A N 1
ATOM 736 C CA . ALA A 1 92 ? 6.752 17.159 10.592 1.00 89.31 92 ALA A CA 1
ATOM 737 C C . ALA A 1 92 ? 6.629 18.228 11.697 1.00 89.31 92 ALA A C 1
ATOM 739 O O . ALA A 1 92 ? 7.398 18.207 12.654 1.00 89.31 92 ALA A O 1
ATOM 740 N N . LYS A 1 93 ? 5.659 19.144 11.584 1.00 92.19 93 LYS A N 1
ATOM 741 C CA . LYS A 1 93 ? 5.350 20.173 12.589 1.00 92.19 93 LYS A CA 1
ATOM 742 C C . LYS A 1 93 ? 4.360 19.668 13.644 1.00 92.19 93 LYS A C 1
ATOM 744 O O . LYS A 1 93 ? 4.069 20.363 14.611 1.00 92.19 93 LYS A O 1
ATOM 749 N N . GLY A 1 94 ? 3.860 18.446 13.480 1.00 91.38 94 GLY A N 1
ATOM 750 C CA . GLY A 1 94 ? 2.936 17.806 14.392 1.00 91.38 94 GLY A CA 1
ATOM 751 C C . GLY A 1 94 ? 1.460 18.085 14.107 1.00 91.38 94 GLY A C 1
ATOM 752 O O . GLY A 1 94 ? 0.638 17.569 14.869 1.00 91.38 94 GLY A O 1
ATOM 753 N N . TYR A 1 95 ? 1.111 18.814 13.044 1.00 90.38 95 TYR A N 1
ATOM 754 C CA . TYR A 1 95 ? -0.278 19.029 12.638 1.00 90.38 95 TYR A CA 1
ATOM 755 C C . TYR A 1 95 ? -0.858 17.765 12.013 1.00 90.38 95 TYR A C 1
ATOM 757 O O . TYR A 1 95 ? -0.170 17.022 11.314 1.00 90.38 95 TYR A O 1
ATOM 765 N N . GLN A 1 96 ? -2.135 17.510 12.286 1.00 91.94 96 GLN A N 1
ATOM 766 C CA . GLN A 1 96 ? -2.861 16.383 11.715 1.00 91.94 96 GLN A CA 1
ATOM 767 C C . GLN A 1 96 ? -3.732 16.864 10.562 1.00 91.94 96 GLN A C 1
ATOM 769 O O . GLN A 1 96 ? -4.556 17.759 10.732 1.00 91.94 96 GLN A O 1
ATOM 774 N N . THR A 1 97 ? -3.576 16.223 9.412 1.00 88.94 97 THR A N 1
ATOM 775 C CA . THR A 1 97 ? -4.460 16.375 8.260 1.00 88.94 97 THR A CA 1
ATOM 776 C C . THR A 1 97 ? -5.182 15.057 8.038 1.00 88.94 97 THR A C 1
ATOM 778 O O . THR A 1 97 ? -4.577 13.982 8.107 1.00 88.94 97 THR A O 1
ATOM 781 N N . SER A 1 98 ? -6.478 15.138 7.767 1.00 89.69 98 SER A N 1
ATOM 782 C CA . SER A 1 98 ? -7.326 13.991 7.469 1.00 89.69 98 SER A CA 1
ATOM 783 C C . SER A 1 98 ? -7.959 14.135 6.095 1.00 89.69 98 SER A C 1
ATOM 785 O O . SER A 1 98 ? -8.307 15.246 5.704 1.00 89.69 98 SER A O 1
ATOM 787 N N . TRP A 1 99 ? -8.162 13.020 5.405 1.00 87.56 99 TRP A N 1
ATOM 788 C CA . TRP A 1 99 ? -8.864 12.971 4.125 1.00 87.56 99 TRP A CA 1
ATOM 789 C C . TRP A 1 99 ? -9.795 11.761 4.087 1.00 87.56 99 TRP A C 1
ATOM 791 O O . TRP A 1 99 ? -9.538 10.751 4.741 1.00 87.56 99 TRP A O 1
ATOM 801 N N . SER A 1 100 ? -10.875 11.856 3.317 1.00 91.50 100 SER A N 1
ATOM 802 C CA . SER A 1 100 ? -11.722 10.707 2.982 1.00 91.50 100 SER A CA 1
ATOM 803 C C . SER A 1 100 ? -11.182 10.071 1.710 1.00 91.50 100 SER A C 1
ATOM 805 O O . SER A 1 100 ? -11.008 10.776 0.717 1.00 91.50 100 SER A O 1
ATOM 807 N N . GLY A 1 101 ? -10.895 8.771 1.713 1.00 91.56 101 GLY A N 1
ATOM 808 C CA . GLY A 1 101 ? -10.489 8.077 0.496 1.00 91.56 101 GLY A CA 1
ATOM 809 C C . GLY A 1 101 ? -9.546 6.907 0.715 1.00 91.56 101 GLY A C 1
ATOM 810 O O . GLY A 1 101 ? -9.741 6.059 1.588 1.00 91.56 101 GLY A O 1
ATOM 811 N N . TYR A 1 102 ? -8.524 6.857 -0.130 1.00 90.62 102 TYR A N 1
ATOM 812 C CA . TYR A 1 102 ? -7.685 5.688 -0.347 1.00 90.62 102 TYR A CA 1
ATOM 813 C C . TYR A 1 102 ? -6.200 6.016 -0.197 1.00 90.62 102 TYR A C 1
ATOM 815 O O . TYR A 1 102 ? -5.787 7.179 -0.096 1.00 90.62 102 TYR A O 1
ATOM 823 N N . LYS A 1 103 ? -5.384 4.964 -0.198 1.00 90.31 103 LYS A N 1
ATOM 824 C CA . LYS A 1 103 ? -3.934 5.029 -0.321 1.00 90.31 103 LYS A CA 1
ATOM 825 C C . LYS A 1 103 ? -3.484 4.093 -1.436 1.00 90.31 103 LYS A C 1
ATOM 827 O O . LYS A 1 103 ? -3.685 2.881 -1.358 1.00 90.31 103 LYS A O 1
ATOM 832 N N . LEU A 1 104 ? -2.896 4.671 -2.475 1.00 92.31 104 LEU A N 1
ATOM 833 C CA . LEU A 1 104 ? -2.303 3.933 -3.581 1.00 92.31 104 LEU A CA 1
ATOM 834 C C . LEU A 1 104 ? -0.843 3.655 -3.247 1.00 92.31 104 LEU A C 1
ATOM 836 O O . LEU A 1 104 ? -0.075 4.591 -3.059 1.00 92.31 104 LEU A O 1
ATOM 840 N N . HIS A 1 105 ? -0.481 2.382 -3.176 1.00 92.62 105 HIS A N 1
ATOM 841 C CA . HIS A 1 105 ? 0.885 1.896 -3.040 1.00 92.62 105 HIS A CA 1
ATOM 842 C C . HIS A 1 105 ? 1.422 1.543 -4.422 1.00 92.62 105 HIS A C 1
ATOM 844 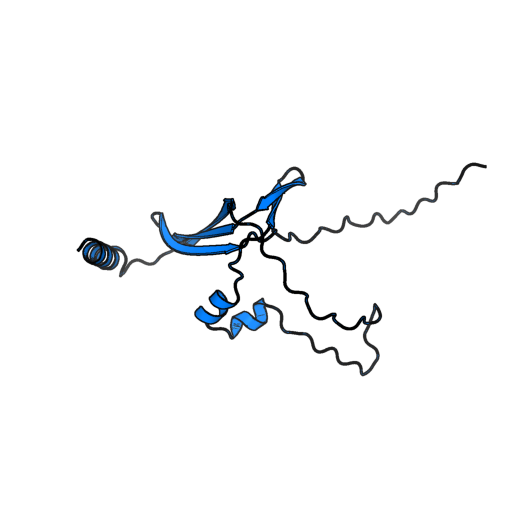O O . HIS A 1 105 ? 0.749 0.823 -5.159 1.00 92.62 105 HIS A O 1
ATOM 850 N N . ILE A 1 106 ? 2.605 2.042 -4.765 1.00 94.44 106 ILE A N 1
ATOM 851 C CA . ILE A 1 106 ? 3.252 1.786 -6.052 1.00 94.44 106 ILE A CA 1
ATOM 852 C C . ILE A 1 106 ? 4.659 1.273 -5.785 1.00 94.44 106 ILE A C 1
ATOM 854 O O . ILE A 1 106 ? 5.423 1.906 -5.054 1.00 94.44 106 ILE A O 1
ATOM 858 N N . ASP A 1 107 ? 4.990 0.151 -6.414 1.00 95.00 107 ASP A N 1
ATOM 859 C CA . ASP A 1 107 ? 6.341 -0.385 -6.478 1.00 95.00 107 ASP A CA 1
ATOM 860 C C . ASP A 1 107 ? 6.878 -0.206 -7.900 1.00 95.00 107 ASP A C 1
ATOM 862 O O . ASP A 1 107 ? 6.290 -0.712 -8.861 1.00 95.00 107 ASP A O 1
ATOM 866 N N . ALA A 1 108 ? 8.006 0.489 -8.034 1.00 95.00 108 ALA A N 1
ATOM 867 C CA . ALA A 1 108 ? 8.719 0.664 -9.294 1.00 95.00 108 ALA A CA 1
ATOM 868 C C . ALA A 1 108 ? 10.124 0.050 -9.216 1.00 95.00 108 ALA A C 1
ATOM 870 O O . ALA A 1 108 ? 10.855 0.272 -8.249 1.00 95.00 108 ALA A O 1
ATOM 871 N N . ALA A 1 109 ? 10.499 -0.711 -10.241 1.00 93.88 109 ALA A N 1
ATOM 872 C CA . ALA A 1 109 ? 11.831 -1.277 -10.416 1.00 93.88 109 ALA A CA 1
ATOM 873 C C . ALA A 1 109 ? 12.773 -0.320 -11.166 1.00 93.88 109 ALA A C 1
ATOM 875 O O . ALA A 1 109 ? 12.383 0.775 -11.591 1.00 93.88 109 ALA A O 1
ATOM 876 N N . ASP A 1 110 ? 14.027 -0.747 -11.342 1.00 91.00 110 ASP A N 1
ATOM 877 C CA . ASP A 1 110 ? 15.054 -0.008 -12.079 1.00 91.00 110 ASP A CA 1
ATOM 878 C C . ASP A 1 110 ? 14.547 0.471 -13.451 1.00 91.00 110 ASP A C 1
ATOM 880 O O . ASP A 1 110 ? 13.920 -0.272 -14.206 1.00 91.00 110 ASP A O 1
ATOM 884 N N . GLY A 1 111 ? 14.839 1.726 -13.799 1.00 89.06 111 GLY A N 1
ATOM 885 C CA . GLY A 1 111 ? 14.301 2.347 -15.015 1.00 89.06 111 GLY A CA 1
ATOM 886 C C . GLY A 1 111 ? 12.841 2.801 -14.896 1.00 89.06 111 GLY A C 1
ATOM 887 O O . GLY A 1 111 ? 12.202 3.020 -15.920 1.00 89.06 111 GLY A O 1
ATOM 888 N N . ALA A 1 112 ? 12.329 2.950 -13.667 1.00 89.56 112 ALA A N 1
ATOM 889 C CA . ALA A 1 112 ? 10.965 3.393 -13.362 1.00 89.56 112 ALA A CA 1
ATOM 890 C C . ALA A 1 112 ? 9.870 2.470 -13.931 1.00 89.56 112 ALA A C 1
ATOM 892 O O . ALA A 1 112 ? 8.772 2.915 -14.265 1.00 89.56 112 ALA A O 1
ATOM 893 N N . ILE A 1 113 ? 10.164 1.172 -14.032 1.00 90.81 113 ILE A N 1
ATOM 894 C CA . ILE A 1 113 ? 9.212 0.172 -14.520 1.00 90.81 113 ILE A CA 1
ATOM 895 C C . ILE A 1 113 ? 8.221 -0.147 -13.392 1.00 90.81 113 ILE A C 1
ATOM 897 O O . ILE A 1 113 ? 8.656 -0.626 -12.344 1.00 90.81 113 ILE A O 1
ATOM 901 N N . PRO A 1 114 ? 6.906 0.079 -13.562 1.00 91.31 114 PRO A N 1
ATOM 902 C CA . PRO A 1 114 ? 5.930 -0.266 -12.536 1.00 91.31 114 PRO A CA 1
ATOM 903 C C . PRO A 1 114 ? 5.827 -1.790 -12.396 1.00 91.31 114 PRO A C 1
ATOM 905 O O . PRO A 1 114 ? 5.614 -2.501 -13.377 1.00 91.31 114 PRO A O 1
ATOM 908 N N . VAL A 1 115 ? 5.971 -2.283 -11.167 1.00 92.31 115 VAL A N 1
ATOM 909 C CA . VAL A 1 115 ? 5.888 -3.711 -10.825 1.00 92.31 115 VAL A CA 1
ATOM 910 C C . VAL A 1 115 ? 4.552 -4.030 -10.174 1.00 92.31 115 VAL A C 1
ATOM 912 O O . VAL A 1 115 ? 3.914 -5.024 -10.514 1.00 92.31 115 VAL A O 1
ATOM 915 N N . SER A 1 116 ? 4.120 -3.196 -9.228 1.00 92.00 116 SER A N 1
ATOM 916 C CA . SER A 1 116 ? 2.858 -3.396 -8.527 1.00 92.00 116 SER A CA 1
ATOM 917 C C . SER A 1 116 ? 2.187 -2.064 -8.207 1.00 92.00 116 SER A C 1
ATOM 919 O O . SER A 1 116 ? 2.850 -1.072 -7.903 1.00 92.00 116 SER A O 1
ATOM 921 N N . CYS A 1 117 ? 0.857 -2.058 -8.281 1.00 92.94 117 CYS A N 1
ATOM 922 C CA . CYS A 1 117 ? 0.011 -0.958 -7.839 1.00 92.94 117 CYS A CA 1
ATOM 923 C C . CYS A 1 117 ? -1.117 -1.551 -6.994 1.00 92.94 117 CYS A C 1
ATOM 925 O O . CYS A 1 117 ? -1.925 -2.328 -7.502 1.00 92.94 117 CYS A O 1
ATOM 927 N N . LEU A 1 118 ? -1.178 -1.198 -5.712 1.00 92.31 118 LEU A N 1
ATOM 928 C CA . LEU A 1 118 ? -2.194 -1.689 -4.784 1.00 92.31 118 LEU A CA 1
ATOM 929 C C . LEU A 1 118 ? -2.932 -0.522 -4.142 1.00 92.31 118 LEU A C 1
ATOM 931 O O . LEU A 1 118 ? -2.339 0.301 -3.448 1.00 92.31 118 LEU A O 1
ATOM 935 N N . LEU A 1 119 ? -4.245 -0.477 -4.346 1.00 90.31 119 LEU A N 1
ATOM 936 C CA . LEU A 1 119 ? -5.116 0.471 -3.670 1.00 90.31 119 LEU A CA 1
ATOM 937 C C . LEU A 1 119 ? -5.623 -0.149 -2.368 1.00 90.31 119 LEU A C 1
ATOM 939 O O . LEU A 1 119 ? -6.182 -1.242 -2.374 1.00 90.31 119 LEU A O 1
ATOM 943 N N . THR A 1 120 ? -5.431 0.551 -1.258 1.00 86.56 120 THR A N 1
ATOM 944 C CA . THR A 1 120 ? -5.989 0.186 0.051 1.00 86.56 120 THR A CA 1
ATOM 945 C C . THR A 1 120 ? -6.771 1.368 0.616 1.00 86.56 120 THR A C 1
ATOM 947 O O . THR A 1 120 ? -6.669 2.486 0.104 1.00 86.56 120 THR A O 1
ATOM 950 N N . LEU A 1 121 ? -7.576 1.158 1.658 1.00 82.81 121 LEU A N 1
ATOM 951 C CA . LEU A 1 121 ? -8.276 2.268 2.315 1.00 82.81 121 LEU A CA 1
ATOM 952 C C . LEU A 1 121 ? -7.323 3.306 2.916 1.00 82.81 121 LEU A C 1
ATOM 954 O O . LEU A 1 121 ? -6.133 3.049 3.118 1.00 82.81 121 LEU A O 1
ATOM 958 N N . GLY A 1 122 ? -7.849 4.487 3.243 1.00 65.06 122 GLY A N 1
ATOM 959 C CA . GLY A 1 122 ? -7.134 5.531 3.970 1.00 65.06 122 GLY A CA 1
ATOM 960 C C . GLY A 1 122 ? -6.680 5.059 5.355 1.00 65.06 122 GLY A C 1
ATOM 961 O O . GLY A 1 122 ? -7.321 5.326 6.361 1.00 65.06 122 GLY A O 1
ATOM 962 N N . VAL A 1 123 ? -5.562 4.337 5.447 1.00 56.78 123 VAL A N 1
ATOM 963 C CA . VAL A 1 123 ? -5.021 3.917 6.743 1.00 56.78 123 VAL A CA 1
ATOM 964 C C . VAL A 1 123 ? -4.337 5.122 7.379 1.00 56.78 123 VAL A C 1
ATOM 966 O O . VAL A 1 123 ? -3.325 5.617 6.859 1.00 56.78 123 VAL A O 1
ATOM 969 N N . ALA A 1 124 ? -4.863 5.562 8.526 1.00 49.31 124 ALA A N 1
ATOM 970 C CA . ALA A 1 124 ? -4.135 6.398 9.470 1.00 49.31 124 ALA A CA 1
ATOM 971 C C . ALA A 1 124 ? -2.771 5.755 9.731 1.00 49.31 124 ALA A C 1
ATOM 973 O O . ALA A 1 124 ? -2.700 4.618 10.204 1.00 49.31 124 ALA A O 1
ATOM 974 N N . ALA A 1 125 ? -1.683 6.462 9.427 1.00 40.91 125 ALA A N 1
ATOM 975 C CA . ALA A 1 125 ? -0.375 6.026 9.884 1.00 40.91 125 ALA A CA 1
ATOM 976 C C . ALA A 1 125 ? -0.404 6.083 11.418 1.00 40.91 125 ALA A C 1
ATOM 978 O O . ALA A 1 125 ? -0.191 7.139 12.008 1.00 40.91 125 ALA A O 1
ATOM 979 N N . ARG A 1 126 ? -0.718 4.963 12.083 1.00 35.47 126 ARG A N 1
ATOM 980 C CA . ARG A 1 126 ? -0.478 4.801 13.517 1.00 35.47 126 ARG A CA 1
ATOM 981 C C . ARG A 1 126 ? 1.032 4.767 13.698 1.00 35.47 126 ARG A C 1
ATOM 983 O O . ARG A 1 126 ? 1.629 3.704 13.826 1.00 35.47 126 ARG A O 1
ATOM 990 N N . GLN A 1 127 ? 1.660 5.938 13.681 1.00 36.97 127 GLN A N 1
ATOM 991 C CA . GLN A 1 127 ? 2.933 6.076 14.357 1.00 36.97 127 GLN A CA 1
ATOM 992 C C . GLN A 1 127 ? 2.658 5.766 15.832 1.00 36.97 127 GLN A C 1
ATOM 994 O O . GLN A 1 127 ? 1.670 6.275 16.376 1.00 36.97 127 GLN A O 1
ATOM 999 N N . PRO A 1 128 ? 3.448 4.887 16.471 1.00 30.81 128 PRO A N 1
ATOM 1000 C CA . PRO A 1 128 ? 3.302 4.653 17.894 1.00 30.81 128 PRO A CA 1
ATOM 1001 C C . PRO A 1 128 ? 3.392 6.011 18.581 1.00 30.81 128 PRO A C 1
ATOM 1003 O O . PRO A 1 128 ? 4.322 6.779 18.329 1.00 30.81 128 PRO A O 1
ATOM 1006 N N . SER A 1 129 ? 2.393 6.329 19.403 1.00 37.59 129 SER A N 1
ATOM 1007 C CA . SER A 1 129 ? 2.474 7.469 20.300 1.00 37.59 129 SER A CA 1
ATOM 1008 C C . SER A 1 129 ? 3.774 7.312 21.076 1.00 37.59 129 SER A C 1
ATOM 1010 O O . SER A 1 129 ? 3.891 6.397 21.895 1.00 37.59 129 SER A O 1
ATOM 1012 N N . ARG A 1 130 ? 4.769 8.163 20.803 1.00 34.53 130 ARG A N 1
ATOM 1013 C CA . ARG A 1 130 ? 5.835 8.386 21.772 1.00 34.53 130 ARG A CA 1
ATOM 1014 C C . ARG A 1 130 ? 5.102 8.875 23.011 1.00 34.53 130 ARG A C 1
ATOM 1016 O O . ARG A 1 130 ? 4.556 9.975 23.002 1.00 34.53 130 ARG A O 1
ATOM 1023 N N . HIS A 1 131 ? 4.984 8.012 24.017 1.00 37.06 131 HIS A N 1
ATOM 1024 C CA . HIS A 1 131 ? 4.650 8.485 25.346 1.00 37.06 131 HIS A CA 1
ATOM 1025 C C . HIS A 1 131 ? 5.679 9.577 25.653 1.00 37.06 131 HIS A C 1
ATOM 1027 O O . HIS A 1 131 ? 6.873 9.309 25.474 1.00 37.06 131 HIS A O 1
ATOM 1033 N N . PRO A 1 132 ? 5.265 10.802 26.022 1.00 38.62 132 PRO A N 1
ATOM 1034 C CA . PRO A 1 132 ? 6.219 11.713 26.627 1.00 38.62 132 PRO A CA 1
ATOM 1035 C C . PRO A 1 132 ? 6.825 10.954 27.808 1.00 38.62 132 PRO A C 1
ATOM 1037 O O . PRO A 1 132 ? 6.091 10.322 28.576 1.00 38.62 132 PRO A O 1
ATOM 1040 N N . ALA A 1 133 ? 8.157 10.904 27.864 1.00 42.59 133 ALA A N 1
ATOM 1041 C CA . ALA A 1 133 ? 8.852 10.408 29.038 1.00 42.59 133 ALA A CA 1
ATOM 1042 C C . ALA A 1 133 ? 8.251 11.158 30.229 1.00 42.59 133 ALA A C 1
ATOM 1044 O O . ALA A 1 133 ? 8.204 12.385 30.209 1.00 42.59 133 ALA A O 1
ATOM 1045 N N . GLY A 1 134 ? 7.662 10.426 31.174 1.00 37.84 134 GLY A N 1
ATOM 1046 C CA . GLY A 1 134 ? 7.140 11.046 32.379 1.00 37.84 134 GLY A CA 1
ATOM 1047 C C . GLY A 1 134 ? 8.308 11.702 33.097 1.00 37.84 134 GLY A C 1
ATOM 1048 O O . GLY A 1 134 ? 9.252 11.002 33.461 1.00 37.84 134 GLY A O 1
ATOM 1049 N N . ASP A 1 135 ? 8.250 13.022 33.248 1.00 41.56 135 ASP A N 1
ATOM 1050 C CA . ASP A 1 135 ? 9.136 13.743 34.152 1.00 41.56 135 ASP A CA 1
ATOM 1051 C C . ASP A 1 135 ? 8.952 13.170 35.569 1.00 41.56 135 ASP A C 1
ATOM 1053 O O . ASP A 1 135 ? 7.810 13.005 36.013 1.00 41.56 135 ASP A O 1
ATOM 1057 N N . PRO A 1 136 ? 10.037 12.814 36.280 1.00 46.31 136 PRO A N 1
ATOM 1058 C CA . PRO A 1 136 ? 9.943 12.187 37.595 1.00 46.31 136 PRO A CA 1
ATOM 1059 C C . PRO A 1 136 ? 9.660 13.164 38.746 1.00 46.31 136 PRO A C 1
ATOM 1061 O O . PRO A 1 136 ? 9.476 12.704 39.870 1.00 46.31 136 PRO A O 1
ATOM 1064 N N . ASP A 1 137 ? 9.559 14.473 38.509 1.00 42.09 137 ASP A N 1
ATOM 1065 C CA . ASP A 1 137 ? 9.419 15.447 39.596 1.00 42.09 137 ASP A CA 1
ATOM 1066 C C . ASP A 1 137 ? 7.978 15.931 39.780 1.00 42.09 137 ASP A C 1
ATOM 1068 O O . ASP A 1 137 ? 7.541 16.971 39.286 1.00 42.09 137 ASP A O 1
ATOM 1072 N N . GLY A 1 138 ? 7.233 15.156 40.571 1.00 44.53 138 GLY A N 1
ATOM 1073 C CA . GLY A 1 138 ? 6.001 15.594 41.218 1.00 44.53 138 GLY A CA 1
ATOM 1074 C C . GLY A 1 138 ? 6.290 16.606 42.329 1.00 44.53 138 GLY A C 1
ATOM 1075 O O . GLY A 1 138 ? 6.278 16.256 43.507 1.00 44.53 138 GLY A O 1
ATOM 1076 N N . GLY A 1 139 ? 6.535 17.862 41.955 1.00 37.78 139 GLY A N 1
ATOM 1077 C CA . GLY A 1 139 ? 6.529 19.001 42.872 1.00 37.78 139 GLY A CA 1
ATOM 1078 C C . GLY A 1 139 ? 5.094 19.410 43.209 1.00 37.78 139 GLY A C 1
ATOM 1079 O O . GLY A 1 139 ? 4.340 19.841 42.339 1.00 37.78 139 GLY A O 1
ATOM 1080 N N . ALA A 1 140 ? 4.705 19.252 44.474 1.00 49.25 140 ALA A N 1
ATOM 1081 C CA . ALA A 1 140 ? 3.426 19.717 44.993 1.00 49.25 140 ALA A CA 1
ATOM 1082 C C . ALA A 1 140 ? 3.374 21.255 45.006 1.00 49.25 140 ALA A C 1
ATOM 1084 O O . ALA A 1 140 ? 4.177 21.896 45.681 1.00 49.25 140 ALA A O 1
ATOM 1085 N N . SER A 1 141 ? 2.397 21.838 44.310 1.00 47.66 141 SER A N 1
ATOM 1086 C CA . SER A 1 141 ? 2.031 23.250 44.474 1.00 47.66 141 SER A CA 1
ATOM 1087 C C . SER A 1 141 ? 0.880 23.372 45.483 1.00 47.66 141 SER A C 1
ATOM 1089 O O . SER A 1 141 ? -0.094 22.620 45.367 1.00 47.66 141 SER A O 1
ATOM 1091 N N . PRO A 1 142 ? 0.951 24.285 46.470 1.00 48.84 142 PRO A N 1
ATOM 1092 C CA . PRO A 1 142 ? -0.092 24.448 47.477 1.00 48.84 142 PRO A CA 1
ATOM 1093 C C . PRO A 1 142 ? -1.305 25.199 46.910 1.00 48.84 142 PRO A C 1
ATOM 1095 O O . PRO A 1 142 ? -1.166 26.139 46.128 1.00 48.84 142 PRO A O 1
ATOM 1098 N N . GLN A 1 143 ? -2.500 24.772 47.321 1.00 43.25 143 GLN A N 1
ATOM 1099 C CA . GLN A 1 143 ? -3.767 25.456 47.043 1.00 43.25 143 GLN A CA 1
ATOM 1100 C C . GLN A 1 143 ? -3.863 26.730 47.906 1.00 43.25 143 GLN A C 1
ATOM 1102 O O . GLN A 1 143 ? -3.501 26.667 49.085 1.00 43.25 143 GLN A O 1
ATOM 1107 N N . PRO A 1 144 ? -4.339 27.866 47.367 1.00 51.34 144 PRO A N 1
ATOM 1108 C CA . PRO A 1 144 ? -4.568 29.067 48.160 1.00 51.34 144 PRO A CA 1
ATOM 1109 C C . PRO A 1 144 ? -5.821 28.930 49.041 1.00 51.34 144 PRO A C 1
ATOM 1111 O O . PRO A 1 144 ? -6.773 28.237 48.676 1.00 51.34 144 PRO A O 1
ATOM 1114 N N . VAL A 1 145 ? -5.757 29.583 50.205 1.00 55.38 145 VAL A N 1
ATOM 1115 C CA . VAL A 1 145 ? -6.805 29.701 51.237 1.00 55.38 145 VAL A CA 1
ATOM 1116 C C . VAL A 1 145 ? -8.027 30.488 50.780 1.00 55.38 145 VAL A C 1
ATOM 1118 O O . VAL A 1 145 ? -7.852 31.441 49.987 1.00 55.38 145 VAL A O 1
#

pLDDT: mean 79.91, std 17.59, range [30.81, 96.12]